Protein AF-A0A966Q075-F1 (afdb_monomer)

Secondary structure (DSSP, 8-state):
---SPPPPPHHHHHHHHTT--HHHHHHHHHHHHHHHHHHHHHHHHHHHHHTTT--HHHHHHHHHHHHHHHHHHHHHHHHHHHHHHHHHHHHHHHHT-

Radius of gyration: 19.05 Å; Cα contacts (8 Å, |Δi|>4): 48; chains: 1; bounding box: 45×23×56 Å

Nearest PDB structures (foldseek):
  6s1k-assembly1_I  TM=4.976E-01  e=5.865E-01  Escherichia coli str. K-12 substr. MG1655star
  6s1k-assembly1_E  TM=4.914E-01  e=9.870E-01  Escherichia coli str. K-12 substr. MG1655star
  1qu7-assembly1_B  TM=4.784E-01  e=1.200E+00  Escherichia coli
  6s1k-assembly1_K  TM=4.853E-01  e=1.661E+00  Escherichia coli str. K-12 substr. MG1655star
  3zx6-assembly1_A  TM=4.400E-01  e=6.103E+00  Archaeoglobus fulgidus DSM 4304

pLDDT: mean 93.34, std 8.69, range [56.31, 98.38]

Foldseek 3Di:
DDPDDDDDDPVLVVCVVVVPDPLVSLLVVLVVVLVVLVVQLVVLVVVCVVVVVPDVVSVVSNVVSVVVNVVSVVVNVVSVVVVVVVVVVVVVVVVVD

Structure (mmCIF, N/CA/C/O backbone):
data_AF-A0A966Q075-F1
#
_entry.id   AF-A0A966Q075-F1
#
loop_
_atom_site.group_PDB
_atom_site.id
_atom_site.type_symbol
_atom_site.label_atom_id
_atom_site.label_alt_id
_atom_site.label_comp_id
_atom_site.label_asym_id
_atom_site.label_entity_id
_atom_site.label_seq_id
_atom_site.pdbx_PDB_ins_code
_atom_site.Cartn_x
_atom_site.Cartn_y
_atom_site.Cartn_z
_atom_site.occupancy
_atom_site.B_iso_or_equiv
_atom_site.auth_seq_id
_atom_site.auth_comp_id
_atom_site.auth_asym_id
_atom_site.auth_atom_id
_atom_site.pdbx_PDB_model_num
ATOM 1 N N . MET A 1 1 ? 18.604 -12.094 6.497 1.00 56.31 1 MET A N 1
ATOM 2 C CA . MET A 1 1 ? 17.343 -11.384 6.784 1.00 56.31 1 MET A CA 1
ATOM 3 C C . MET A 1 1 ? 17.679 -10.291 7.775 1.00 56.31 1 MET A C 1
ATOM 5 O O . MET A 1 1 ? 18.205 -10.614 8.831 1.00 56.31 1 MET A O 1
ATOM 9 N N . GLN A 1 2 ? 17.528 -9.026 7.392 1.00 61.09 2 GLN A N 1
ATOM 10 C CA . GLN A 1 2 ? 17.813 -7.906 8.287 1.00 61.09 2 GLN A CA 1
ATOM 11 C C . GLN A 1 2 ? 16.748 -7.902 9.391 1.00 61.09 2 GLN A C 1
ATOM 13 O O . GLN A 1 2 ? 15.560 -7.962 9.092 1.00 61.09 2 GLN A O 1
ATOM 18 N N . THR A 1 3 ? 17.181 -7.967 10.650 1.00 62.50 3 THR A N 1
ATOM 19 C CA . THR A 1 3 ? 16.307 -8.129 11.828 1.00 62.50 3 THR A CA 1
ATOM 20 C C . THR A 1 3 ? 15.950 -6.806 12.491 1.00 62.50 3 THR A C 1
ATOM 22 O O . THR A 1 3 ? 15.133 -6.788 13.409 1.00 62.50 3 THR A O 1
ATOM 25 N N . ASP A 1 4 ? 16.559 -5.711 12.041 1.00 67.69 4 ASP A N 1
ATOM 26 C CA . ASP A 1 4 ? 16.281 -4.383 12.565 1.00 67.69 4 ASP A CA 1
ATOM 27 C C . ASP A 1 4 ? 15.038 -3.809 11.876 1.00 67.69 4 ASP A C 1
ATOM 29 O O . ASP A 1 4 ? 14.958 -3.837 10.643 1.00 67.69 4 ASP A O 1
ATOM 33 N N . PRO A 1 5 ? 14.059 -3.293 12.639 1.00 69.12 5 PRO A N 1
ATOM 34 C CA . PRO A 1 5 ? 12.882 -2.680 12.053 1.00 69.12 5 PRO A CA 1
ATOM 35 C C . PRO A 1 5 ? 13.297 -1.455 11.238 1.00 69.12 5 PRO A C 1
ATOM 37 O O . PRO A 1 5 ? 13.977 -0.556 11.740 1.00 69.12 5 PRO A O 1
ATOM 40 N N . THR A 1 6 ? 12.861 -1.405 9.981 1.00 77.50 6 THR A N 1
ATOM 41 C CA . THR A 1 6 ? 13.003 -0.209 9.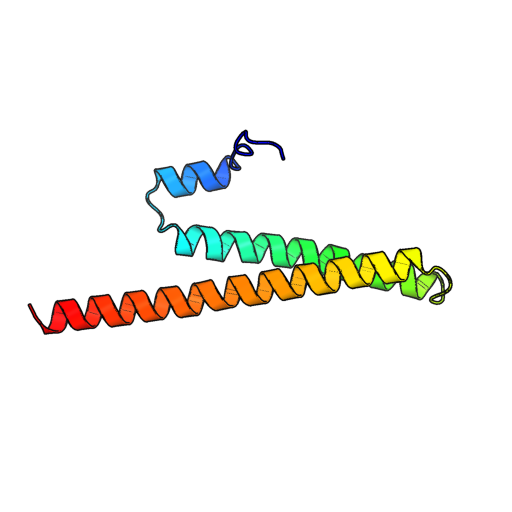151 1.00 77.50 6 THR A CA 1
ATOM 42 C C . THR A 1 6 ? 12.345 0.974 9.870 1.00 77.50 6 THR A C 1
ATOM 44 O O . THR A 1 6 ? 11.192 0.850 10.300 1.00 77.50 6 THR A O 1
ATOM 47 N N . PRO A 1 7 ? 13.041 2.114 10.040 1.00 83.12 7 PRO A N 1
ATOM 48 C CA . PRO A 1 7 ? 12.460 3.279 10.690 1.00 83.12 7 PRO A CA 1
ATOM 49 C C . PRO A 1 7 ? 11.177 3.719 9.982 1.00 83.12 7 PRO A C 1
ATOM 51 O O . PRO A 1 7 ? 11.177 3.964 8.779 1.00 83.12 7 PRO A O 1
ATOM 54 N N . LEU A 1 8 ? 10.085 3.831 10.741 1.00 86.62 8 LEU A N 1
ATOM 55 C CA . LEU A 1 8 ? 8.803 4.300 10.220 1.00 86.62 8 LEU A CA 1
ATOM 56 C C . LEU A 1 8 ? 8.919 5.760 9.755 1.00 86.62 8 LEU A C 1
ATOM 58 O O . LEU A 1 8 ? 9.553 6.566 10.440 1.00 86.62 8 LEU A O 1
ATOM 62 N N . ASP A 1 9 ? 8.275 6.112 8.644 1.00 91.69 9 ASP A N 1
ATOM 63 C CA . ASP A 1 9 ? 8.223 7.494 8.159 1.00 91.69 9 ASP A CA 1
ATOM 64 C C . ASP A 1 9 ? 7.662 8.455 9.226 1.00 91.69 9 ASP A C 1
ATOM 66 O O . ASP A 1 9 ? 6.742 8.119 9.982 1.00 91.69 9 ASP A O 1
ATOM 70 N N . ASP A 1 10 ? 8.212 9.668 9.308 1.00 93.94 10 ASP A N 1
ATOM 71 C CA . ASP A 1 10 ? 7.839 10.641 10.338 1.00 93.94 10 ASP A CA 1
ATOM 72 C C . ASP A 1 10 ? 6.372 11.086 10.248 1.00 93.94 10 ASP A C 1
ATOM 74 O O . ASP A 1 10 ? 5.770 11.408 11.277 1.00 93.94 10 ASP A O 1
ATOM 78 N N . ARG A 1 11 ? 5.758 11.083 9.057 1.00 94.50 11 ARG A N 1
ATOM 79 C CA . ARG A 1 11 ? 4.319 11.339 8.896 1.00 94.50 11 ARG A CA 1
ATOM 80 C C . ARG A 1 11 ? 3.495 10.244 9.569 1.00 94.50 11 ARG A C 1
ATOM 82 O O . ARG A 1 11 ? 2.566 10.555 10.314 1.00 94.50 11 ARG A O 1
ATOM 89 N N . LEU A 1 12 ? 3.864 8.981 9.369 1.00 95.12 12 LEU A N 1
ATOM 90 C CA . LEU A 1 12 ? 3.169 7.835 9.963 1.00 95.12 12 LEU A CA 1
ATOM 91 C C . LEU A 1 12 ? 3.370 7.780 11.480 1.00 95.12 12 LEU A C 1
ATOM 93 O O . LEU A 1 12 ? 2.408 7.572 12.219 1.00 95.12 12 LEU A O 1
ATOM 97 N N . LYS A 1 13 ? 4.583 8.075 11.972 1.00 94.62 13 LYS A N 1
ATOM 98 C CA . LYS A 1 13 ? 4.840 8.218 13.417 1.00 94.62 13 LYS A CA 1
ATOM 99 C C . LYS A 1 13 ? 3.917 9.256 14.062 1.00 94.62 13 LYS A C 1
ATOM 101 O O . LYS A 1 13 ? 3.394 9.025 15.150 1.00 94.62 13 LYS A O 1
ATOM 106 N N . ARG A 1 14 ? 3.687 10.400 13.402 1.00 95.94 14 ARG A N 1
ATOM 107 C CA . ARG A 1 14 ? 2.758 11.429 13.906 1.00 95.94 14 ARG A CA 1
ATOM 108 C C . ARG A 1 14 ? 1.325 10.909 13.984 1.00 95.94 14 ARG A C 1
ATOM 110 O O . ARG A 1 14 ? 0.671 11.166 14.987 1.00 95.94 14 ARG A O 1
ATOM 117 N N . MET A 1 15 ? 0.852 10.165 12.985 1.00 96.69 15 MET A N 1
ATOM 118 C CA . MET A 1 15 ? -0.497 9.579 13.002 1.00 96.69 15 MET A CA 1
ATOM 119 C C . MET A 1 15 ? -0.680 8.589 14.157 1.00 96.69 15 MET A C 1
ATOM 121 O O . MET A 1 15 ? -1.690 8.644 14.859 1.00 96.69 15 MET A O 1
ATOM 125 N N . VAL A 1 16 ? 0.334 7.758 14.421 1.00 95.88 16 VAL A N 1
ATOM 126 C CA . VAL A 1 16 ? 0.352 6.866 15.590 1.00 95.88 16 VAL A CA 1
ATOM 127 C C . VAL A 1 16 ? 0.266 7.672 16.890 1.00 95.88 16 VAL A C 1
ATOM 129 O O . VAL A 1 16 ? -0.567 7.380 17.746 1.00 95.88 16 VAL A O 1
ATOM 132 N N . ASN A 1 17 ? 1.065 8.735 17.027 1.00 96.88 17 ASN A N 1
ATOM 133 C CA . ASN A 1 17 ? 1.044 9.600 18.214 1.00 96.88 17 ASN A CA 1
ATOM 134 C C . ASN A 1 17 ? -0.299 10.326 18.410 1.00 96.88 17 ASN A C 1
ATOM 136 O O . ASN A 1 17 ? -0.684 10.614 19.542 1.00 96.88 17 ASN A O 1
ATOM 140 N N . LEU A 1 18 ? -1.026 10.593 17.322 1.00 97.69 18 LEU A N 1
ATOM 141 C CA . LEU A 1 18 ? -2.379 11.156 17.333 1.00 97.69 18 LEU A CA 1
ATOM 142 C C . LEU A 1 18 ? -3.474 10.112 17.612 1.00 97.69 18 LEU A C 1
ATOM 144 O O . LEU A 1 18 ? -4.650 10.466 17.617 1.00 97.69 18 LEU A O 1
ATOM 148 N N . LYS A 1 19 ? -3.105 8.851 17.882 1.00 97.19 19 LYS A N 1
ATOM 149 C CA . LYS A 1 19 ? -4.024 7.730 18.140 1.00 97.19 19 LYS A CA 1
ATOM 150 C C . LYS A 1 19 ? -4.991 7.452 16.985 1.00 97.19 19 LYS A C 1
ATOM 152 O O . LYS A 1 19 ? -6.098 6.970 17.215 1.00 97.19 19 LYS A O 1
ATOM 157 N N . VAL A 1 20 ? -4.572 7.735 15.751 1.00 96.81 20 VAL A N 1
ATOM 158 C CA . VAL A 1 20 ? -5.318 7.300 14.565 1.00 96.81 20 VAL A CA 1
ATOM 159 C C . VAL A 1 20 ? -5.311 5.763 14.536 1.00 96.81 20 VAL A C 1
ATOM 161 O O . VAL A 1 20 ? -4.250 5.171 14.767 1.00 96.81 20 VAL A O 1
ATOM 164 N N . PRO A 1 21 ? -6.453 5.097 14.286 1.00 95.75 21 PRO A N 1
ATOM 165 C CA . PRO A 1 21 ? -6.499 3.644 14.185 1.00 95.75 21 PRO A CA 1
ATOM 166 C C . PRO A 1 21 ? -5.505 3.121 13.145 1.00 95.75 21 PRO A C 1
ATOM 168 O O . PRO A 1 21 ? -5.391 3.663 12.048 1.00 95.75 21 PRO A O 1
ATOM 171 N N . GLY A 1 22 ? -4.788 2.043 13.474 1.00 96.06 22 GLY A N 1
ATOM 172 C CA . GLY A 1 22 ? -3.758 1.490 12.586 1.00 96.06 22 GLY A CA 1
ATOM 173 C C . GLY A 1 22 ? -4.295 1.108 11.202 1.00 96.06 22 GLY A C 1
ATOM 174 O O . GLY A 1 22 ? -3.606 1.319 10.208 1.00 96.06 22 GLY A O 1
ATOM 175 N N . ILE A 1 23 ? -5.541 0.624 11.135 1.00 96.31 23 ILE A N 1
ATOM 176 C CA . ILE A 1 23 ? -6.213 0.276 9.877 1.00 96.31 23 ILE A CA 1
ATOM 177 C C . ILE A 1 23 ? -6.424 1.503 8.978 1.00 96.31 23 ILE A C 1
ATOM 179 O O . ILE A 1 23 ? -6.186 1.416 7.778 1.00 96.31 23 ILE A O 1
ATOM 183 N N . ASP A 1 24 ? -6.743 2.665 9.554 1.00 96.12 24 ASP A N 1
ATOM 184 C CA . ASP A 1 24 ? -6.929 3.921 8.815 1.00 96.12 24 ASP A CA 1
ATOM 185 C C . ASP A 1 24 ? -5.590 4.497 8.342 1.00 96.12 24 ASP A C 1
ATOM 187 O O . ASP A 1 24 ? -5.483 5.024 7.231 1.00 96.12 24 ASP A O 1
ATOM 191 N N . ILE A 1 25 ? -4.541 4.358 9.164 1.00 97.25 25 ILE A N 1
ATOM 192 C CA . ILE A 1 25 ? -3.171 4.707 8.766 1.00 97.25 25 ILE A CA 1
ATOM 193 C C . ILE A 1 25 ? -2.762 3.858 7.559 1.00 97.25 25 ILE A C 1
ATOM 195 O O . ILE A 1 25 ? -2.318 4.408 6.552 1.00 97.25 25 ILE A O 1
ATOM 199 N N . MET A 1 26 ? -2.950 2.534 7.631 1.00 97.00 26 MET A N 1
ATOM 200 C CA . MET A 1 26 ? -2.650 1.622 6.522 1.00 97.00 26 MET A CA 1
ATOM 201 C C . MET A 1 26 ? -3.479 1.943 5.280 1.00 97.00 26 MET A C 1
ATOM 203 O O . MET A 1 26 ? -2.934 1.982 4.183 1.00 97.00 26 MET A O 1
ATOM 207 N N . HIS A 1 27 ? -4.769 2.228 5.446 1.00 96.75 27 HIS A N 1
ATOM 208 C CA . HIS A 1 27 ? -5.663 2.591 4.354 1.00 96.75 27 HIS A CA 1
ATOM 209 C C . HIS A 1 27 ? -5.150 3.807 3.565 1.00 96.75 27 HIS A C 1
ATOM 211 O O . HIS A 1 27 ? -5.075 3.778 2.335 1.00 96.75 27 HIS A O 1
ATOM 217 N N . GLY A 1 28 ? -4.759 4.878 4.265 1.00 96.25 28 GLY A N 1
ATOM 218 C CA . GLY A 1 28 ? -4.188 6.067 3.628 1.00 96.25 28 GLY A CA 1
ATOM 219 C C . GLY A 1 28 ? -2.812 5.813 3.010 1.00 96.25 28 GLY A C 1
ATOM 220 O O . GLY A 1 28 ? -2.498 6.335 1.944 1.00 96.25 28 GLY A O 1
ATOM 221 N N . GLU A 1 29 ? -1.996 4.992 3.661 1.00 96.81 29 GLU A N 1
ATOM 222 C CA . GLU A 1 29 ? -0.624 4.714 3.244 1.00 96.81 29 GLU A CA 1
ATOM 223 C C . GLU A 1 29 ? -0.541 3.804 2.010 1.00 96.81 29 GLU A C 1
ATOM 225 O O . GLU A 1 29 ? 0.318 3.993 1.143 1.00 96.81 29 GLU A O 1
ATOM 230 N N . LEU A 1 30 ? -1.484 2.869 1.882 1.00 97.94 30 LEU A N 1
ATOM 231 C CA . LEU A 1 30 ? -1.648 2.040 0.692 1.00 97.94 30 LEU A CA 1
ATOM 232 C C . LEU A 1 30 ? -2.082 2.871 -0.517 1.00 97.94 30 LEU A C 1
ATOM 234 O O . LEU A 1 30 ? -1.524 2.669 -1.588 1.00 97.94 30 LEU A O 1
ATOM 238 N N . LYS A 1 31 ? -2.970 3.866 -0.354 1.00 96.94 31 LYS A N 1
ATOM 239 C CA . LYS A 1 31 ? -3.321 4.790 -1.453 1.00 96.94 31 LYS A CA 1
ATOM 240 C C . LYS A 1 31 ? -2.107 5.516 -2.019 1.00 96.94 31 LYS A C 1
ATOM 242 O O . LYS A 1 31 ? -1.983 5.626 -3.233 1.00 96.94 31 LYS A O 1
ATOM 247 N N . MET A 1 32 ? -1.220 6.004 -1.149 1.00 97.19 32 MET A N 1
ATOM 248 C CA . MET A 1 32 ? -0.008 6.698 -1.594 1.00 97.19 32 MET A CA 1
ATOM 249 C C . MET A 1 32 ? 0.911 5.758 -2.377 1.00 97.19 32 MET A C 1
ATOM 251 O O . MET A 1 32 ? 1.344 6.101 -3.470 1.00 97.19 32 MET A O 1
ATOM 255 N N . ARG A 1 33 ? 1.126 4.538 -1.867 1.00 97.38 33 ARG A N 1
ATOM 256 C CA . ARG A 1 33 ? 1.913 3.508 -2.566 1.00 97.38 33 ARG A CA 1
ATOM 257 C C . ARG A 1 33 ? 1.308 3.094 -3.898 1.00 97.38 33 ARG A C 1
ATOM 259 O O . ARG A 1 33 ? 2.050 2.844 -4.835 1.00 97.38 33 ARG A O 1
ATOM 266 N N . MET A 1 34 ? -0.016 2.989 -3.972 1.00 98.06 34 MET A N 1
ATOM 267 C CA . MET A 1 34 ? -0.714 2.673 -5.215 1.00 98.06 34 MET A CA 1
ATOM 268 C C . MET A 1 34 ? -0.498 3.772 -6.251 1.00 98.06 34 MET A C 1
ATOM 270 O O . MET A 1 34 ? -0.184 3.452 -7.386 1.00 98.06 34 MET A O 1
ATOM 274 N N . LEU A 1 35 ? -0.600 5.044 -5.856 1.00 98.00 35 LEU A N 1
ATOM 275 C CA . LEU A 1 35 ? -0.334 6.172 -6.751 1.00 98.00 35 LEU A CA 1
ATOM 276 C C 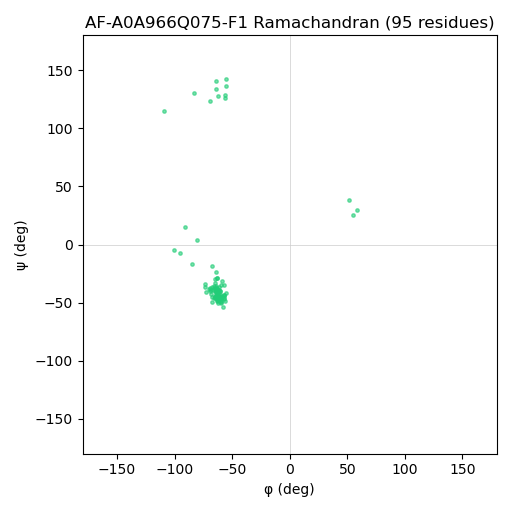. LEU A 1 35 ? 1.105 6.150 -7.290 1.00 98.00 35 LEU A C 1
ATOM 278 O O . LEU A 1 35 ? 1.322 6.361 -8.478 1.00 98.00 35 LEU A O 1
ATOM 282 N N . GLU A 1 36 ? 2.083 5.885 -6.423 1.00 97.75 36 GLU A N 1
ATOM 283 C CA . GLU A 1 36 ? 3.489 5.750 -6.824 1.00 97.75 36 GLU A CA 1
ATOM 284 C C . GLU A 1 36 ? 3.683 4.561 -7.776 1.00 97.75 36 GLU A C 1
ATOM 286 O O . GLU A 1 36 ? 4.255 4.717 -8.849 1.00 97.75 36 GLU A O 1
ATOM 291 N N . ALA A 1 37 ? 3.144 3.389 -7.431 1.00 98.25 37 ALA A N 1
ATOM 292 C CA . ALA A 1 37 ? 3.248 2.184 -8.250 1.00 98.25 37 ALA A CA 1
ATOM 293 C C . ALA A 1 37 ? 2.542 2.314 -9.610 1.00 98.25 37 ALA A C 1
ATOM 295 O O . ALA A 1 37 ? 3.036 1.786 -10.600 1.00 98.25 37 ALA A O 1
ATOM 296 N N . GLU A 1 38 ? 1.410 3.016 -9.678 1.00 98.12 38 GLU A N 1
ATOM 297 C CA . GLU A 1 38 ? 0.705 3.306 -10.931 1.00 98.12 38 GLU A CA 1
ATOM 298 C C . GLU A 1 38 ? 1.549 4.193 -11.854 1.00 98.12 38 GLU A C 1
ATOM 300 O O . GLU A 1 38 ? 1.607 3.950 -13.061 1.00 98.12 38 GLU A O 1
ATOM 305 N N . ALA A 1 39 ? 2.239 5.191 -11.294 1.00 98.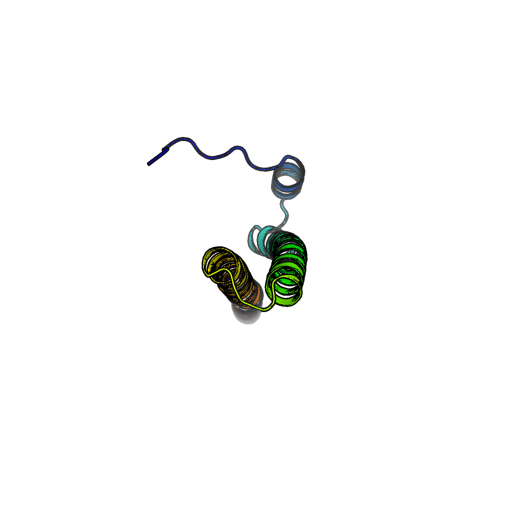31 39 ALA A N 1
ATOM 306 C CA . ALA A 1 39 ? 3.146 6.040 -12.057 1.00 98.31 39 ALA A CA 1
ATOM 307 C C . ALA A 1 39 ? 4.332 5.238 -12.619 1.00 98.31 39 ALA A C 1
ATOM 309 O O . ALA A 1 39 ? 4.627 5.353 -13.808 1.00 98.31 39 ALA A O 1
ATOM 310 N N . GLU A 1 40 ? 4.957 4.385 -11.802 1.00 98.38 40 GLU A N 1
ATOM 311 C CA . GLU A 1 40 ? 6.057 3.510 -12.239 1.00 98.38 40 GLU A CA 1
ATOM 312 C C . GLU A 1 40 ? 5.595 2.488 -13.287 1.00 98.38 40 GLU A C 1
ATOM 314 O O . GLU A 1 40 ? 6.267 2.277 -14.294 1.00 98.38 40 GLU A O 1
ATOM 319 N N . LEU A 1 41 ? 4.408 1.896 -13.112 1.00 98.12 41 LEU A N 1
ATOM 320 C CA . LEU A 1 41 ? 3.823 0.985 -14.096 1.00 98.12 41 LEU A CA 1
ATOM 321 C C . LEU A 1 41 ? 3.565 1.688 -15.434 1.00 98.12 41 LEU A C 1
ATOM 323 O O . LEU A 1 41 ? 3.873 1.131 -16.486 1.00 98.12 41 LEU A O 1
ATOM 327 N N . THR A 1 42 ? 3.019 2.905 -15.392 1.00 98.00 42 THR A N 1
ATOM 328 C CA . THR A 1 42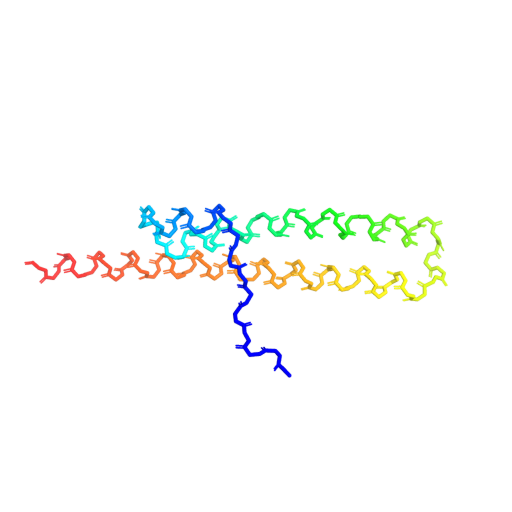 ? 2.755 3.716 -16.590 1.00 98.00 42 THR A CA 1
ATOM 329 C C . THR A 1 42 ? 4.053 4.041 -17.326 1.00 98.00 42 THR A C 1
ATOM 331 O O . THR A 1 42 ? 4.117 3.952 -18.551 1.00 98.00 42 THR A O 1
ATOM 334 N N . GLU A 1 43 ? 5.108 4.388 -16.590 1.00 97.81 43 GLU A N 1
ATOM 335 C CA . GLU A 1 43 ? 6.414 4.665 -17.182 1.00 97.81 43 GLU A CA 1
ATOM 336 C C . GLU A 1 43 ? 7.057 3.399 -17.761 1.00 97.81 43 GLU A C 1
ATOM 338 O O . GLU A 1 43 ? 7.552 3.423 -18.887 1.00 97.81 43 GLU A O 1
ATOM 343 N N . ALA A 1 44 ? 6.985 2.269 -17.053 1.00 96.88 44 ALA A N 1
ATOM 344 C CA . ALA A 1 44 ? 7.481 0.989 -17.549 1.00 96.88 44 ALA A CA 1
ATOM 345 C C . ALA A 1 44 ? 6.753 0.548 -18.832 1.00 96.88 44 ALA A C 1
ATOM 347 O O . ALA A 1 44 ? 7.391 0.049 -19.758 1.00 96.88 44 ALA A O 1
ATOM 348 N N . GLN A 1 45 ? 5.437 0.775 -18.917 1.00 96.56 45 GLN A N 1
ATOM 349 C CA . GLN A 1 45 ? 4.654 0.562 -20.140 1.00 96.56 45 GLN A CA 1
ATOM 350 C C . GLN A 1 45 ? 5.139 1.453 -21.287 1.00 96.56 45 GLN A C 1
ATOM 352 O O . GLN A 1 45 ? 5.364 0.953 -22.386 1.00 96.56 45 GLN A O 1
ATOM 357 N N . ARG A 1 46 ? 5.350 2.751 -21.029 1.00 97.50 46 ARG A N 1
ATOM 358 C CA . ARG A 1 46 ? 5.840 3.707 -22.034 1.00 97.50 46 ARG A CA 1
ATOM 359 C C . ARG A 1 46 ? 7.206 3.298 -22.588 1.00 97.50 46 ARG A C 1
ATOM 361 O O . ARG A 1 46 ? 7.402 3.338 -23.798 1.00 97.50 46 ARG A O 1
ATOM 368 N N . ILE A 1 47 ? 8.141 2.912 -21.718 1.00 95.44 47 ILE A N 1
ATOM 369 C CA . ILE A 1 47 ? 9.487 2.473 -22.114 1.00 95.44 47 ILE A CA 1
ATOM 370 C C . ILE A 1 47 ? 9.405 1.209 -22.980 1.00 95.44 47 ILE A C 1
ATOM 372 O O . ILE A 1 47 ? 9.985 1.174 -24.064 1.00 95.44 47 ILE A O 1
ATOM 376 N N . GLU A 1 48 ? 8.647 0.200 -22.538 1.00 94.56 48 GLU A N 1
ATOM 377 C CA . GLU A 1 48 ? 8.482 -1.058 -23.277 1.00 94.56 48 GLU A CA 1
ATOM 378 C C . GLU A 1 48 ? 7.857 -0.825 -24.669 1.00 94.56 48 GLU A C 1
ATOM 380 O O . GLU A 1 48 ? 8.292 -1.420 -25.658 1.00 94.56 48 GLU A O 1
ATOM 385 N N . GLU A 1 49 ? 6.870 0.076 -24.761 1.00 93.81 49 GLU A N 1
ATOM 386 C CA . GLU A 1 49 ? 6.239 0.498 -26.017 1.00 93.81 49 GLU A CA 1
ATOM 387 C C . GLU A 1 49 ? 7.209 1.243 -26.945 1.00 93.81 49 GLU A C 1
ATOM 389 O O . GLU A 1 49 ? 7.256 0.969 -28.146 1.00 93.81 49 GLU A O 1
ATOM 394 N N . GLU A 1 50 ? 8.007 2.172 -26.412 1.00 94.50 50 GLU A N 1
ATOM 395 C CA . GLU A 1 50 ? 8.991 2.935 -27.191 1.00 94.50 50 GLU A CA 1
ATOM 396 C C . GLU A 1 50 ? 10.111 2.061 -27.759 1.00 94.50 50 GLU A C 1
ATOM 398 O O . GLU A 1 50 ? 10.625 2.348 -28.844 1.00 94.50 50 GLU A O 1
ATOM 403 N N . ASN A 1 51 ? 10.447 0.976 -27.064 1.00 92.00 51 ASN A N 1
ATOM 404 C CA . ASN A 1 51 ? 11.441 0.000 -27.500 1.00 92.00 51 ASN A CA 1
ATOM 405 C C . ASN A 1 51 ? 10.850 -1.154 -28.325 1.00 92.00 51 ASN A C 1
ATOM 407 O O . ASN A 1 51 ? 11.533 -2.162 -28.540 1.00 92.00 51 ASN A O 1
ATOM 411 N N . ASP A 1 52 ? 9.610 -1.014 -28.812 1.00 92.12 52 ASP A N 1
ATOM 412 C CA . ASP A 1 52 ? 8.907 -1.991 -29.659 1.00 92.12 52 ASP A CA 1
ATOM 413 C C . ASP A 1 52 ? 8.929 -3.410 -29.059 1.00 92.12 52 ASP A C 1
ATOM 415 O O . ASP A 1 52 ? 9.111 -4.408 -29.760 1.00 92.12 52 ASP A O 1
ATOM 419 N N . TYR A 1 53 ? 8.804 -3.500 -27.728 1.00 90.62 53 TYR A N 1
ATOM 420 C CA . TYR A 1 53 ? 8.800 -4.757 -26.970 1.00 90.62 53 TYR A CA 1
ATOM 421 C C . TYR A 1 53 ? 10.034 -5.647 -27.213 1.00 90.62 53 TYR A C 1
ATOM 423 O O . TYR A 1 53 ? 9.971 -6.874 -27.083 1.00 90.62 53 TYR A O 1
ATOM 431 N N . SER A 1 54 ? 11.159 -5.048 -27.610 1.00 88.69 54 SER A N 1
ATOM 432 C CA . SER A 1 54 ? 12.347 -5.792 -28.037 1.00 88.69 54 SER A CA 1
ATOM 433 C C . SER A 1 54 ? 13.265 -6.226 -26.887 1.00 88.69 54 SER A C 1
ATOM 435 O O . SER A 1 54 ? 14.075 -7.139 -27.081 1.00 88.69 54 SER A O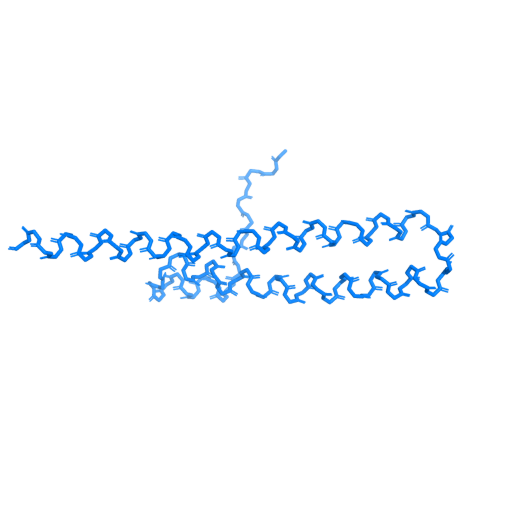 1
ATOM 437 N N . ASP A 1 55 ? 13.119 -5.640 -25.691 1.00 92.94 55 ASP A N 1
ATOM 438 C CA . ASP A 1 55 ? 13.906 -5.980 -24.501 1.00 92.94 55 ASP A CA 1
ATOM 439 C C . ASP A 1 55 ? 13.070 -6.708 -23.434 1.00 92.94 55 ASP A C 1
ATOM 441 O O . ASP A 1 55 ? 12.171 -6.160 -22.796 1.00 92.94 55 ASP A O 1
ATOM 445 N N . ALA A 1 56 ? 13.425 -7.970 -23.185 1.00 91.56 56 ALA A N 1
ATOM 446 C CA . ALA A 1 56 ? 12.773 -8.797 -22.178 1.00 91.56 56 ALA A CA 1
ATOM 447 C C . ALA A 1 56 ? 12.945 -8.266 -20.742 1.00 91.56 56 ALA A C 1
ATOM 449 O O . ALA A 1 56 ? 12.136 -8.606 -19.878 1.00 91.56 56 ALA A O 1
ATOM 450 N N . MET A 1 57 ? 13.980 -7.468 -20.462 1.00 94.12 57 MET A N 1
ATOM 451 C CA . MET A 1 57 ? 14.173 -6.853 -19.146 1.00 94.12 57 MET A CA 1
ATOM 452 C C . MET A 1 57 ? 13.112 -5.790 -18.861 1.00 94.12 57 MET A C 1
ATOM 454 O O . MET A 1 57 ? 12.602 -5.726 -17.745 1.00 94.12 57 MET A O 1
ATOM 458 N N . GLU A 1 58 ? 12.715 -5.023 -19.871 1.00 92.69 58 GLU A N 1
ATOM 459 C CA . GLU A 1 58 ? 11.683 -3.987 -19.751 1.00 92.69 58 GLU A CA 1
ATOM 460 C C . GLU A 1 58 ? 10.299 -4.617 -19.562 1.00 92.69 58 GLU A C 1
ATOM 462 O O . GLU A 1 58 ? 9.532 -4.202 -18.690 1.00 92.69 58 GLU A O 1
ATOM 467 N N . SER A 1 59 ? 10.029 -5.732 -20.252 1.00 92.50 59 SER A N 1
ATOM 468 C CA . SER A 1 59 ? 8.837 -6.550 -19.999 1.00 92.50 59 SER A CA 1
ATOM 469 C C . SER A 1 59 ? 8.767 -7.101 -18.573 1.00 92.50 59 SER A C 1
ATOM 471 O O . SER A 1 59 ? 7.675 -7.267 -18.022 1.00 92.50 59 SER A O 1
ATOM 473 N N . MET A 1 60 ? 9.913 -7.441 -17.974 1.00 96.19 60 MET A N 1
ATOM 474 C CA . MET A 1 60 ? 9.964 -7.915 -16.589 1.00 96.19 60 MET A CA 1
ATOM 475 C C . MET A 1 60 ? 9.713 -6.778 -15.601 1.00 96.19 60 MET A C 1
ATOM 477 O O . MET A 1 60 ? 8.959 -6.981 -14.650 1.00 96.19 60 MET A O 1
ATOM 481 N N . GLU A 1 61 ? 10.279 -5.597 -15.848 1.00 96.25 61 GLU A N 1
ATOM 482 C CA . GLU A 1 61 ? 10.053 -4.401 -15.032 1.00 96.25 61 GLU A CA 1
ATOM 483 C C . GLU A 1 61 ? 8.565 -4.021 -15.022 1.00 96.25 61 GLU A C 1
ATOM 485 O O . GLU A 1 61 ? 7.961 -3.894 -13.956 1.00 96.25 61 GLU A O 1
ATOM 490 N N . ARG A 1 62 ? 7.917 -3.968 -16.195 1.00 96.88 62 ARG A N 1
ATOM 491 C CA . ARG A 1 62 ? 6.472 -3.711 -16.284 1.00 96.88 62 ARG A CA 1
ATOM 492 C C . ARG A 1 62 ? 5.659 -4.733 -15.487 1.00 96.88 62 ARG A C 1
ATOM 494 O O . ARG A 1 62 ? 4.765 -4.358 -14.732 1.00 96.88 62 ARG A O 1
ATOM 501 N N . LYS A 1 63 ? 5.961 -6.029 -15.630 1.00 97.00 63 LYS A N 1
ATOM 502 C CA . LYS A 1 63 ? 5.257 -7.096 -14.893 1.00 97.00 63 LYS A CA 1
ATOM 503 C C . LYS A 1 63 ? 5.485 -7.034 -13.387 1.00 97.00 63 LYS A C 1
ATOM 505 O O . LYS A 1 63 ? 4.595 -7.412 -12.627 1.00 97.00 63 LYS A O 1
ATOM 510 N N . TYR A 1 64 ? 6.663 -6.595 -12.952 1.00 97.94 64 TYR A N 1
ATOM 511 C CA . TYR A 1 64 ? 6.939 -6.372 -11.539 1.00 97.94 64 TYR A CA 1
ATOM 512 C C . TYR A 1 64 ? 6.017 -5.286 -10.978 1.00 97.94 64 TYR A C 1
ATOM 514 O O . TYR A 1 64 ? 5.335 -5.532 -9.982 1.00 97.94 64 TYR A O 1
ATOM 522 N N . TRP A 1 65 ? 5.937 -4.132 -11.645 1.00 98.25 65 TRP A N 1
ATOM 523 C CA . TRP A 1 65 ? 5.077 -3.032 -11.208 1.00 98.25 65 TRP A CA 1
ATOM 524 C C . TRP A 1 65 ? 3.590 -3.380 -11.275 1.00 98.25 65 TRP A C 1
ATOM 526 O O . TRP A 1 65 ? 2.855 -3.045 -10.349 1.00 98.25 65 TRP A O 1
ATOM 536 N N . GLU A 1 66 ? 3.166 -4.133 -12.293 1.00 98.00 66 GLU A N 1
ATOM 537 C CA . GLU A 1 66 ? 1.803 -4.668 -12.413 1.00 98.00 66 GLU A CA 1
ATOM 538 C C . GLU A 1 66 ? 1.453 -5.545 -11.201 1.00 98.00 66 GLU A C 1
ATOM 540 O O . GLU A 1 66 ? 0.492 -5.270 -10.483 1.00 98.00 66 GLU A O 1
ATOM 545 N N . GLY A 1 67 ? 2.288 -6.543 -10.892 1.00 98.19 67 GLY A N 1
ATOM 546 C CA . GLY A 1 67 ? 2.056 -7.429 -9.749 1.00 98.19 67 GLY A CA 1
ATOM 547 C C . GLY A 1 67 ? 2.150 -6.721 -8.393 1.00 98.19 67 GLY A C 1
ATOM 548 O O . GLY A 1 67 ? 1.405 -7.049 -7.467 1.00 98.19 67 GLY A O 1
ATOM 549 N N . TYR A 1 68 ? 3.049 -5.744 -8.256 1.00 98.25 68 TYR A N 1
ATOM 550 C CA . TYR A 1 68 ? 3.165 -4.935 -7.045 1.00 98.25 68 TYR A CA 1
ATOM 551 C C . TYR A 1 68 ? 1.912 -4.076 -6.827 1.00 98.25 68 TYR A C 1
ATOM 553 O O . TYR A 1 68 ? 1.363 -4.069 -5.723 1.00 98.25 68 TYR A O 1
ATOM 561 N N . PHE A 1 69 ? 1.417 -3.413 -7.876 1.00 98.25 69 PHE A N 1
ATOM 562 C CA . PHE A 1 69 ? 0.185 -2.629 -7.824 1.00 98.25 69 PHE A CA 1
ATOM 563 C C . PHE A 1 69 ? -1.030 -3.501 -7.481 1.00 98.25 69 PHE A 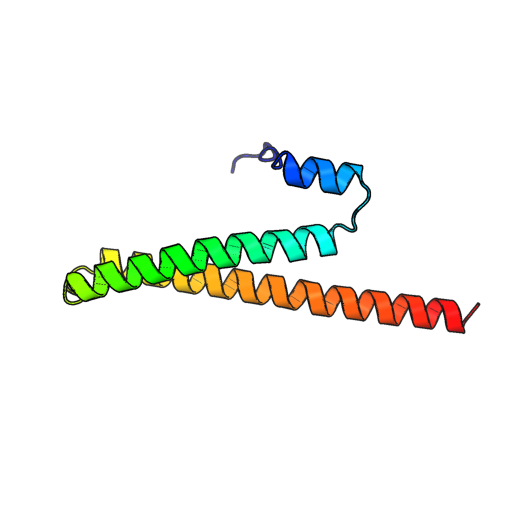C 1
ATOM 565 O O . PHE A 1 69 ? -1.774 -3.167 -6.556 1.00 98.25 69 PHE A O 1
ATOM 572 N N . ASP A 1 70 ? -1.181 -4.662 -8.124 1.00 98.38 70 ASP A N 1
ATOM 573 C CA . ASP A 1 70 ? -2.256 -5.617 -7.825 1.00 98.38 70 ASP A CA 1
ATOM 574 C C . ASP A 1 70 ? -2.244 -6.053 -6.351 1.00 98.38 70 ASP A C 1
ATOM 576 O O . ASP A 1 70 ? -3.280 -6.069 -5.678 1.00 98.38 70 ASP A O 1
ATOM 580 N N . ALA A 1 71 ? -1.065 -6.358 -5.803 1.00 98.38 71 ALA A N 1
ATOM 581 C CA . ALA A 1 71 ? -0.925 -6.729 -4.397 1.00 98.38 71 ALA A CA 1
ATOM 582 C C . ALA A 1 71 ? -1.332 -5.587 -3.449 1.00 98.38 71 ALA A C 1
ATOM 584 O O . ALA A 1 71 ? -1.989 -5.830 -2.430 1.00 98.38 71 ALA A O 1
ATOM 585 N N . LEU A 1 72 ? -0.973 -4.342 -3.780 1.00 98.38 72 LEU A N 1
ATOM 586 C CA . LEU A 1 72 ? -1.384 -3.164 -3.016 1.00 98.38 72 LEU A CA 1
ATOM 587 C C . LEU A 1 72 ? -2.902 -2.964 -3.059 1.00 98.38 72 LEU A C 1
ATOM 589 O O . LEU A 1 72 ? -3.495 -2.722 -2.008 1.00 98.38 72 LEU A O 1
ATOM 593 N N . VAL A 1 73 ? -3.533 -3.121 -4.228 1.00 98.06 73 VAL A N 1
ATOM 594 C CA . VAL A 1 73 ? -4.996 -3.040 -4.396 1.00 98.06 73 VAL A CA 1
ATOM 595 C C . VAL A 1 73 ? -5.700 -4.083 -3.529 1.00 98.06 73 VAL A C 1
ATOM 597 O O . VAL A 1 73 ? -6.659 -3.755 -2.827 1.00 98.06 73 VAL A O 1
ATOM 600 N N . LEU A 1 74 ? -5.205 -5.324 -3.518 1.00 98.31 74 LEU A N 1
ATOM 601 C CA . LEU A 1 74 ? -5.751 -6.388 -2.674 1.00 98.31 74 LEU A CA 1
ATOM 602 C C . LEU A 1 74 ? -5.641 -6.041 -1.184 1.00 98.31 74 LEU A C 1
ATOM 604 O O . LEU A 1 74 ? -6.621 -6.146 -0.447 1.00 98.31 74 LEU A O 1
ATOM 608 N N . CYS A 1 75 ? -4.470 -5.578 -0.738 1.00 97.94 75 CYS A N 1
ATOM 609 C CA . CYS A 1 75 ? -4.273 -5.163 0.652 1.00 97.94 75 CYS A CA 1
ATOM 610 C C . CYS A 1 75 ? -5.170 -3.978 1.021 1.00 97.94 75 CYS A C 1
ATOM 612 O O . CYS A 1 75 ? -5.722 -3.933 2.119 1.00 97.94 75 CYS A O 1
ATOM 614 N N . TYR A 1 76 ? -5.339 -3.030 0.101 1.00 98.00 76 TYR A N 1
ATOM 615 C CA . TYR A 1 76 ? -6.206 -1.877 0.275 1.00 98.00 76 TYR A CA 1
ATOM 616 C C . TYR A 1 76 ? -7.674 -2.297 0.426 1.00 98.00 76 TYR A C 1
ATOM 618 O O . TYR A 1 76 ? -8.338 -1.840 1.356 1.00 98.00 76 TYR A O 1
ATOM 626 N N . GLY A 1 77 ? -8.158 -3.226 -0.402 1.00 97.62 77 GLY A N 1
ATOM 627 C CA . GLY A 1 77 ? -9.490 -3.823 -0.261 1.00 97.62 77 GLY A CA 1
ATOM 628 C C . GLY A 1 77 ? -9.696 -4.475 1.108 1.00 97.62 77 GLY A C 1
ATOM 629 O O . GLY A 1 77 ? -10.670 -4.168 1.793 1.00 97.62 77 GLY A O 1
ATOM 630 N N . LEU A 1 78 ? -8.717 -5.257 1.576 1.00 98.00 78 LEU A N 1
ATOM 631 C CA . LEU A 1 78 ? -8.768 -5.873 2.907 1.00 98.00 78 LEU A CA 1
ATOM 632 C C . LEU A 1 78 ? -8.897 -4.842 4.036 1.00 98.00 78 LEU A C 1
ATOM 634 O O . LEU A 1 78 ? -9.534 -5.133 5.047 1.00 98.00 78 LEU A O 1
ATOM 638 N N . THR A 1 79 ? -8.338 -3.632 3.885 1.00 97.75 79 THR A N 1
ATOM 639 C CA . THR A 1 79 ? -8.536 -2.583 4.899 1.00 97.75 79 THR A CA 1
ATOM 640 C C . THR A 1 79 ? -10.000 -2.171 5.032 1.00 97.75 79 THR A C 1
ATOM 642 O O . THR A 1 79 ? -10.457 -1.956 6.151 1.00 97.75 79 THR A O 1
ATOM 645 N N . TYR A 1 80 ? -10.753 -2.115 3.928 1.00 96.44 80 TYR A N 1
ATOM 646 C CA . TYR A 1 80 ? -12.188 -1.839 3.974 1.00 96.44 80 TYR A CA 1
ATOM 647 C C . TYR A 1 80 ? -12.960 -2.980 4.626 1.00 96.44 80 TYR A C 1
ATOM 649 O O . TYR A 1 80 ? -13.735 -2.724 5.545 1.00 96.44 80 TYR A O 1
ATOM 657 N N . ASP A 1 81 ? -12.721 -4.221 4.194 1.00 97.81 81 ASP A N 1
ATOM 658 C CA . ASP A 1 81 ? -13.422 -5.399 4.717 1.00 97.81 81 ASP A CA 1
ATOM 659 C C . ASP A 1 81 ? -13.249 -5.522 6.236 1.00 97.81 81 ASP A C 1
ATOM 661 O O . ASP A 1 81 ? -14.212 -5.739 6.973 1.00 97.81 81 ASP A O 1
ATOM 665 N N . ILE A 1 82 ? -12.021 -5.309 6.720 1.00 97.56 82 ILE A N 1
ATOM 666 C CA . ILE A 1 82 ? -11.708 -5.316 8.151 1.00 97.56 82 ILE A CA 1
ATOM 667 C C . ILE A 1 82 ? -12.415 -4.163 8.869 1.00 97.56 82 ILE A C 1
ATOM 669 O O . ILE A 1 82 ? -13.011 -4.384 9.923 1.00 97.56 82 ILE A O 1
ATOM 673 N N . SER A 1 83 ? -12.377 -2.945 8.320 1.00 96.06 83 SER A N 1
ATOM 674 C CA . SER A 1 83 ? -13.053 -1.791 8.924 1.00 96.06 83 SER A CA 1
ATOM 675 C C . SER A 1 83 ? -14.567 -1.995 9.031 1.00 96.06 83 SER A C 1
ATOM 677 O O . SER A 1 83 ? -15.153 -1.662 10.062 1.00 96.06 83 SER A O 1
ATOM 679 N N . PHE A 1 84 ? -15.203 -2.591 8.018 1.00 96.38 84 PHE A N 1
ATOM 680 C CA . PHE A 1 84 ? -16.627 -2.920 8.070 1.00 96.38 84 PHE A CA 1
ATOM 681 C C . PHE A 1 84 ? -16.930 -4.005 9.104 1.00 96.38 84 PHE A C 1
ATOM 683 O O . PHE A 1 84 ? -17.826 -3.817 9.923 1.00 96.38 84 PHE A O 1
ATOM 690 N N . ALA A 1 85 ? -16.145 -5.084 9.147 1.00 97.44 85 ALA A N 1
ATOM 691 C CA . ALA A 1 85 ? -16.323 -6.144 10.138 1.00 97.44 85 ALA A CA 1
ATOM 692 C C . ALA A 1 85 ? -16.146 -5.641 11.586 1.00 97.44 85 ALA A C 1
ATOM 694 O O . ALA A 1 85 ? -16.860 -6.073 12.493 1.00 97.44 85 ALA A O 1
ATOM 695 N N . ILE A 1 86 ? -15.216 -4.704 11.818 1.00 95.88 86 ILE A N 1
ATOM 696 C CA . ILE A 1 86 ? -15.051 -4.039 13.120 1.00 95.88 86 ILE A CA 1
ATOM 697 C C . ILE A 1 86 ? -16.308 -3.241 13.476 1.00 95.88 86 ILE A C 1
ATOM 699 O O . ILE A 1 86 ? -16.820 -3.389 14.583 1.00 95.88 86 ILE A O 1
ATOM 703 N N . ALA A 1 87 ? -16.828 -2.441 12.542 1.00 95.12 87 ALA A N 1
ATOM 704 C CA . ALA A 1 87 ? -18.032 -1.649 12.772 1.00 95.12 87 ALA A CA 1
ATOM 705 C C . ALA A 1 87 ? -19.263 -2.529 13.055 1.00 95.12 87 ALA A C 1
ATOM 707 O O . ALA A 1 87 ? -20.045 -2.226 13.953 1.00 95.12 87 ALA A O 1
ATOM 708 N N . GLU A 1 88 ? -19.429 -3.641 12.333 1.00 96.94 88 GLU A N 1
ATOM 709 C CA . GLU A 1 88 ? -20.503 -4.612 12.581 1.00 96.94 88 GLU A CA 1
ATOM 710 C C . GLU A 1 88 ? -20.427 -5.213 13.989 1.00 96.94 88 GLU A C 1
ATOM 712 O O . GLU A 1 88 ? -21.443 -5.268 14.687 1.00 96.94 88 GLU A O 1
ATOM 717 N N . ARG A 1 89 ? -19.228 -5.618 14.430 1.00 96.31 89 ARG A N 1
ATOM 718 C CA . ARG A 1 89 ? -19.001 -6.114 15.794 1.00 96.31 89 ARG A CA 1
ATOM 719 C C . ARG A 1 89 ? -19.365 -5.057 16.836 1.00 96.31 89 ARG A C 1
ATOM 721 O O . ARG A 1 89 ? -20.091 -5.366 17.775 1.00 96.31 89 ARG A O 1
ATOM 728 N N . ASP A 1 90 ? -18.871 -3.833 16.674 1.00 95.12 90 ASP A N 1
ATOM 729 C CA . ASP A 1 90 ? -19.073 -2.765 17.657 1.00 95.12 90 ASP A CA 1
ATOM 730 C C . ASP A 1 90 ? -20.563 -2.408 17.794 1.00 95.12 90 ASP A C 1
ATOM 732 O O . ASP A 1 90 ? -21.071 -2.278 18.908 1.00 95.12 90 ASP A O 1
ATOM 736 N N . ASN A 1 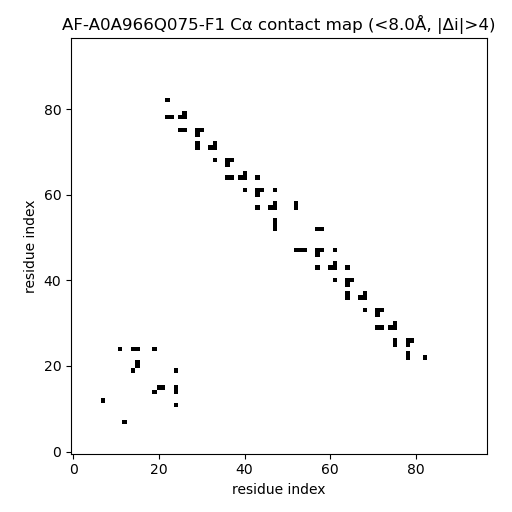91 ? -21.298 -2.378 16.678 1.00 94.62 91 ASN A N 1
ATOM 737 C CA . ASN A 1 91 ? -22.750 -2.185 16.678 1.00 94.62 91 ASN A CA 1
ATOM 738 C C . ASN A 1 91 ? -23.501 -3.334 17.382 1.00 94.62 91 ASN A C 1
ATOM 740 O O . ASN A 1 91 ? -24.493 -3.099 18.076 1.00 94.62 91 ASN A O 1
ATOM 744 N N . ALA A 1 92 ? -23.053 -4.583 17.215 1.00 93.06 92 ALA A N 1
ATOM 745 C CA . ALA A 1 92 ? -23.654 -5.737 17.887 1.00 93.06 92 ALA A CA 1
ATOM 746 C C . ALA A 1 92 ? -23.408 -5.717 19.408 1.00 93.06 92 ALA A C 1
ATOM 748 O O . ALA A 1 92 ? -24.311 -6.031 20.192 1.00 93.06 92 ALA A O 1
ATOM 749 N N . ASP A 1 93 ? -22.212 -5.302 19.829 1.00 91.31 93 ASP A N 1
ATOM 750 C CA . ASP A 1 93 ? -21.866 -5.130 21.240 1.00 91.31 93 ASP A CA 1
ATOM 751 C C . ASP A 1 93 ? -22.710 -4.027 21.894 1.00 91.31 93 ASP A C 1
ATOM 753 O O . ASP A 1 93 ? -23.148 -4.182 23.034 1.00 91.31 93 ASP A O 1
ATOM 757 N N . GLU A 1 94 ? -22.979 -2.927 21.183 1.00 87.81 94 GLU A N 1
ATOM 758 C CA . GLU A 1 94 ? -23.877 -1.862 21.648 1.00 87.81 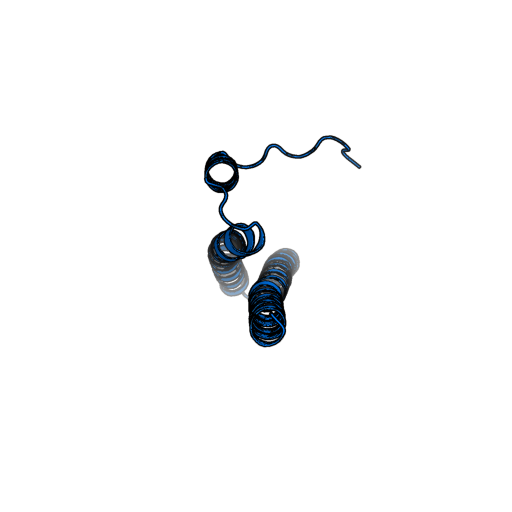94 GLU A CA 1
ATOM 759 C C . GLU A 1 94 ? -25.328 -2.330 21.785 1.00 87.81 94 GLU A C 1
ATOM 761 O O . GLU A 1 94 ? -25.977 -1.995 22.770 1.00 87.81 94 GLU A O 1
ATOM 766 N N . ALA A 1 95 ? -25.826 -3.150 20.857 1.00 80.62 95 ALA A N 1
ATOM 767 C CA . ALA A 1 95 ? -27.184 -3.694 20.920 1.00 80.62 95 ALA A CA 1
ATOM 768 C C . ALA A 1 95 ? -27.405 -4.683 22.083 1.00 80.62 95 ALA A C 1
ATOM 770 O O . ALA A 1 95 ? -28.549 -4.970 22.439 1.00 80.62 95 ALA A O 1
ATOM 771 N N . THR A 1 96 ? -26.322 -5.221 22.654 1.00 78.25 96 THR A N 1
ATOM 772 C CA . THR A 1 96 ? -26.357 -6.222 23.734 1.00 78.25 96 THR A CA 1
ATOM 773 C C . THR A 1 96 ? -26.093 -5.610 25.123 1.00 78.25 96 THR A C 1
ATOM 775 O O . THR A 1 96 ? -26.179 -6.319 26.129 1.00 78.25 96 THR A O 1
ATOM 778 N N . ARG A 1 97 ? -25.769 -4.311 25.199 1.00 64.81 97 ARG A N 1
ATOM 779 C CA . ARG A 1 97 ? -25.587 -3.549 26.450 1.00 64.81 97 ARG A CA 1
ATOM 780 C C . ARG A 1 97 ? -26.877 -2.868 26.895 1.00 64.81 97 ARG A C 1
ATOM 782 O O . ARG A 1 97 ? -27.056 -2.776 28.131 1.00 64.81 97 ARG A O 1
#

Sequence (97 aa):
MQTDPTPLDDRLKRMVNLKVPGIDIMHGELKMRMLEAEAELTEAQRIEEENDYSDAMESMERKYWEGYFDALVLCYGLTYDISFAIAERDNADEATR

Mean predicted aligned error: 4.87 Å

Solvent-accessible surface area (backbone atoms only — not comparable to full-atom values): 5414 Å² total; per-residue (Å²): 131,87,84,70,80,77,82,73,55,69,70,59,51,50,41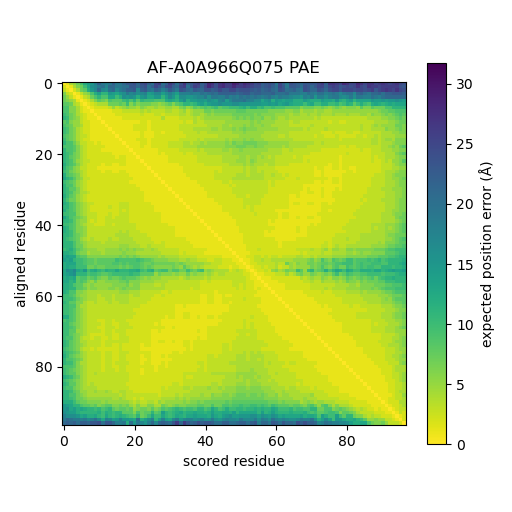,54,76,68,65,51,56,67,61,59,54,49,43,57,51,38,52,53,51,41,55,54,32,50,52,52,26,52,48,30,48,51,52,27,58,75,54,69,69,70,50,71,67,42,56,48,53,25,51,50,30,48,54,50,34,51,53,41,51,53,54,42,51,49,39,52,57,50,52,51,55,51,51,54,50,54,54,51,54,58,76,74,108